Protein AF-A0A2S6NER9-F1 (afdb_monomer)

Organism: NCBI:txid333368

InterPro domains:
  IPR059591 YonV, C-terminal Rossmann-like domain [PF27199] (1-78)

Mean predicted aligned error: 8.54 Å

pLDDT: mean 80.41, std 16.62, range [32.19, 93.56]

Foldseek 3Di:
DPLPLVALAAAEDEDEDDDADDVVVQVVCVVVVHHDPRLVVRQVVVVVVVCSYVVVVVDHHHYHYPDPSSVVSVVCVVVVHDRRPDDPDDPDDD

Structure (mmCIF, N/CA/C/O backbone):
data_AF-A0A2S6NER9-F1
#
_entry.id   AF-A0A2S6NER9-F1
#
loop_
_atom_site.group_PDB
_atom_site.id
_atom_site.type_symbol
_atom_site.label_atom_id
_atom_site.label_alt_id
_atom_site.label_comp_id
_atom_site.label_asym_id
_atom_site.label_entity_id
_atom_site.label_seq_id
_atom_site.pdbx_PDB_ins_code
_atom_site.Cartn_x
_atom_site.Cartn_y
_atom_site.Cartn_z
_atom_site.occupancy
_atom_site.B_iso_or_equiv
_atom_site.auth_seq_id
_atom_site.auth_comp_id
_atom_site.auth_asym_id
_atom_site.auth_atom_id
_atom_site.pdbx_PDB_model_num
ATOM 1 N N . MET A 1 1 ? -14.984 5.545 -7.333 1.00 42.47 1 MET A N 1
ATOM 2 C CA . MET A 1 1 ? -14.047 6.230 -8.255 1.00 42.47 1 MET A CA 1
ATOM 3 C C . MET A 1 1 ? -14.112 5.555 -9.618 1.00 42.47 1 MET A C 1
ATOM 5 O O . MET A 1 1 ? -13.944 4.344 -9.681 1.00 42.47 1 MET A O 1
ATOM 9 N N . LYS A 1 2 ? -14.408 6.302 -10.691 1.00 46.66 2 LYS A N 1
ATOM 10 C CA . LYS A 1 2 ? -14.414 5.784 -12.071 1.00 46.66 2 LYS A CA 1
ATOM 11 C C . LYS A 1 2 ? -13.017 5.258 -12.424 1.00 46.66 2 LYS A C 1
ATOM 13 O O . LYS A 1 2 ? -12.028 5.966 -12.246 1.00 46.66 2 LYS A O 1
ATOM 18 N N . ALA A 1 3 ? -12.940 4.020 -12.907 1.00 50.66 3 ALA A N 1
ATOM 19 C CA . ALA A 1 3 ? -11.699 3.350 -13.275 1.00 50.66 3 ALA A CA 1
ATOM 20 C C . ALA A 1 3 ? -11.162 3.863 -14.621 1.00 50.66 3 ALA A C 1
ATOM 22 O O . ALA A 1 3 ? -11.129 3.132 -15.605 1.00 50.66 3 ALA A O 1
ATOM 23 N N . SER A 1 4 ? -10.701 5.111 -14.671 1.00 54.47 4 SER A N 1
ATOM 24 C CA . SER A 1 4 ? -9.935 5.590 -15.820 1.00 54.47 4 SER A CA 1
ATOM 25 C C . SER A 1 4 ? -8.580 4.877 -15.813 1.00 54.47 4 SER A C 1
ATOM 27 O O . SER A 1 4 ? -7.784 5.013 -14.880 1.00 54.47 4 SER A O 1
ATOM 29 N N . ASN A 1 5 ? -8.340 4.041 -16.821 1.00 60.62 5 ASN A N 1
ATOM 30 C CA . ASN A 1 5 ? -7.142 3.209 -16.987 1.00 60.62 5 ASN A CA 1
ATOM 31 C C . ASN A 1 5 ? -5.914 4.022 -17.452 1.00 60.62 5 ASN A C 1
ATOM 33 O O . ASN A 1 5 ? -4.993 3.492 -18.068 1.00 60.62 5 ASN A O 1
ATOM 37 N N . ASN A 1 6 ? -5.912 5.328 -17.180 1.00 65.81 6 ASN A N 1
ATOM 38 C CA . ASN A 1 6 ? -4.990 6.297 -17.771 1.00 65.81 6 ASN A CA 1
ATOM 39 C C . ASN A 1 6 ? -3.528 6.050 -17.369 1.00 65.81 6 ASN A C 1
ATOM 41 O O . ASN A 1 6 ? -2.619 6.500 -18.059 1.00 65.81 6 ASN A O 1
ATOM 45 N N . TYR A 1 7 ? -3.294 5.313 -16.279 1.00 69.44 7 TYR A N 1
ATOM 46 C CA . TYR A 1 7 ? -1.968 5.101 -15.693 1.00 69.44 7 TYR A CA 1
ATOM 47 C C . TYR A 1 7 ? -1.407 3.684 -15.888 1.00 69.44 7 TYR A C 1
ATOM 49 O O . TYR A 1 7 ? -0.347 3.375 -15.351 1.00 69.44 7 TYR A O 1
ATOM 57 N N . ARG A 1 8 ? -2.051 2.851 -16.719 1.00 76.31 8 ARG A N 1
ATOM 58 C CA . ARG A 1 8 ? -1.607 1.475 -17.019 1.00 76.31 8 ARG A CA 1
ATOM 59 C C . ARG A 1 8 ? -0.194 1.388 -17.596 1.00 76.31 8 ARG A C 1
ATOM 61 O O . ARG A 1 8 ? 0.439 0.362 -17.466 1.00 76.31 8 ARG A O 1
ATOM 68 N N . HIS A 1 9 ? 0.304 2.443 -18.235 1.00 79.88 9 HIS A N 1
ATOM 69 C CA . HIS A 1 9 ? 1.631 2.468 -18.860 1.00 79.88 9 HIS A CA 1
ATOM 70 C C . HIS A 1 9 ? 2.749 2.949 -17.916 1.00 79.88 9 HIS A C 1
ATOM 72 O O . HIS A 1 9 ? 3.887 3.111 -18.349 1.00 79.88 9 HIS A O 1
ATOM 78 N N . LYS A 1 10 ? 2.440 3.281 -16.654 1.00 83.19 10 LYS A N 1
ATOM 79 C CA . LYS A 1 10 ? 3.424 3.855 -15.729 1.00 83.19 10 LYS A CA 1
ATOM 80 C C . LYS A 1 10 ? 4.309 2.761 -15.136 1.00 83.19 10 LYS A C 1
ATOM 82 O O . LYS A 1 10 ? 3.805 1.847 -14.487 1.00 83.19 10 LYS A O 1
ATOM 87 N N . SER A 1 11 ? 5.617 2.906 -15.345 1.00 86.12 11 SER A N 1
ATOM 88 C CA . SER A 1 11 ? 6.661 2.001 -14.856 1.00 86.12 11 SER A CA 1
ATOM 89 C C . SER A 1 11 ? 7.189 2.361 -13.476 1.00 86.12 11 SER A C 1
ATOM 91 O O . SER A 1 11 ? 7.454 1.470 -12.678 1.00 86.12 11 SER A O 1
ATOM 93 N N . SER A 1 12 ? 7.310 3.651 -13.181 1.00 89.19 12 SER A N 1
ATOM 94 C CA . SER A 1 12 ? 7.803 4.147 -11.898 1.00 89.19 12 SER A CA 1
ATOM 95 C C . SER A 1 12 ? 6.663 4.774 -11.111 1.00 89.19 12 SER A C 1
ATOM 97 O O . SER A 1 12 ? 5.998 5.692 -11.596 1.00 89.19 12 SER A O 1
ATOM 99 N N . ILE A 1 13 ? 6.434 4.273 -9.900 1.00 90.06 13 ILE A N 1
ATOM 100 C CA . ILE A 1 13 ? 5.358 4.707 -9.013 1.00 90.06 13 ILE A CA 1
ATOM 101 C C . ILE A 1 13 ? 5.895 4.925 -7.594 1.00 90.06 13 ILE A C 1
ATOM 103 O O . ILE A 1 13 ? 6.717 4.159 -7.094 1.00 90.06 13 ILE A O 1
ATOM 107 N N . ALA A 1 14 ? 5.422 5.981 -6.935 1.00 91.81 14 ALA A N 1
ATOM 108 C CA . ALA A 1 14 ? 5.767 6.296 -5.553 1.00 91.81 14 ALA A CA 1
ATOM 109 C C . ALA A 1 14 ? 4.497 6.323 -4.694 1.00 91.81 14 ALA A C 1
ATOM 111 O O . ALA A 1 14 ? 3.616 7.154 -4.915 1.00 91.81 14 ALA A O 1
ATOM 112 N N . TYR A 1 15 ? 4.388 5.406 -3.734 1.00 91.31 15 TYR A N 1
ATOM 113 C CA . TYR A 1 15 ? 3.274 5.343 -2.795 1.00 91.31 15 TYR A CA 1
ATOM 114 C C . TYR A 1 15 ? 3.641 6.095 -1.519 1.00 91.31 15 TYR A C 1
ATOM 116 O O . TYR A 1 15 ? 4.310 5.557 -0.643 1.00 91.31 15 TYR A O 1
ATOM 124 N N . LEU A 1 16 ? 3.232 7.360 -1.429 1.00 89.38 16 LEU A N 1
ATOM 125 C CA . LEU A 1 16 ? 3.628 8.262 -0.339 1.00 89.38 16 LEU A CA 1
ATOM 126 C C . LEU A 1 16 ? 2.693 8.206 0.881 1.00 89.38 16 LEU A C 1
ATOM 128 O O . LEU A 1 16 ? 2.994 8.797 1.915 1.00 89.38 16 LEU A O 1
ATOM 132 N N . CYS A 1 17 ? 1.553 7.526 0.774 1.00 87.19 17 CYS A N 1
ATOM 133 C CA . CYS A 1 17 ? 0.515 7.551 1.800 1.00 87.19 17 CYS A CA 1
ATOM 134 C C . CYS A 1 17 ? 0.814 6.572 2.946 1.00 87.19 17 CYS A C 1
ATOM 136 O O . CYS A 1 17 ? 1.125 5.408 2.715 1.00 87.19 17 CYS A O 1
ATOM 138 N N . ASN A 1 18 ? 0.640 7.020 4.189 1.00 87.75 18 ASN A N 1
ATOM 139 C CA . ASN A 1 18 ? 0.539 6.146 5.358 1.00 87.75 18 ASN A CA 1
ATOM 140 C C . ASN A 1 18 ? -0.932 6.098 5.785 1.00 87.75 18 ASN A C 1
ATOM 142 O O . ASN A 1 18 ? -1.461 7.094 6.275 1.00 87.75 18 ASN A O 1
ATOM 146 N N . TRP A 1 19 ? -1.617 4.986 5.513 1.00 84.00 19 TRP A N 1
ATOM 147 C CA . TRP A 1 19 ? -3.072 4.915 5.657 1.00 84.00 19 TRP A CA 1
ATOM 148 C C . TRP A 1 19 ? -3.467 4.455 7.064 1.00 84.00 19 TRP A C 1
ATOM 150 O O . TRP A 1 19 ? -3.068 3.375 7.499 1.00 84.00 19 TRP A O 1
ATOM 160 N N . PHE A 1 20 ? -4.306 5.241 7.741 1.00 84.88 20 PHE A N 1
ATOM 161 C CA . PHE A 1 20 ? -4.981 4.864 8.988 1.00 84.88 20 PHE A CA 1
ATOM 162 C C . PHE A 1 20 ? -6.495 4.943 8.807 1.00 84.88 20 PHE A C 1
ATOM 164 O O . PHE A 1 20 ? -6.987 5.804 8.070 1.00 84.88 20 PHE A O 1
ATOM 171 N N . CYS A 1 21 ? -7.242 4.027 9.422 1.00 81.25 21 CYS A N 1
ATOM 172 C CA . CYS A 1 21 ? -8.694 4.068 9.303 1.00 81.25 21 CYS A CA 1
ATOM 173 C C . CYS A 1 21 ? -9.248 5.269 10.070 1.00 81.25 21 CYS A C 1
ATOM 175 O O . CYS A 1 21 ? -8.792 5.601 11.163 1.00 81.25 21 CYS A O 1
ATOM 177 N N . HIS A 1 22 ? -10.262 5.925 9.503 1.00 84.25 22 HIS A N 1
ATOM 178 C CA . H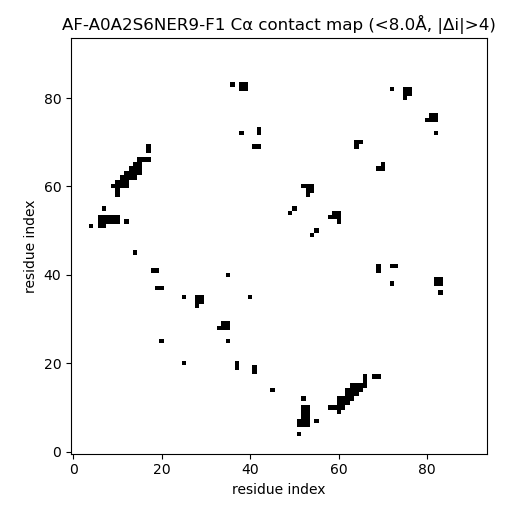IS A 1 22 ? -10.917 7.021 10.203 1.00 84.25 22 HIS A CA 1
ATOM 179 C C . HIS A 1 22 ? -11.598 6.479 11.477 1.00 84.25 22 HIS A C 1
ATOM 181 O O . HIS A 1 22 ? -12.330 5.488 11.377 1.00 84.25 22 HIS A O 1
ATOM 187 N N . PRO A 1 23 ? -11.446 7.124 12.651 1.00 84.50 23 PRO A N 1
ATOM 188 C CA . PRO A 1 23 ? -11.972 6.609 13.921 1.00 84.50 23 PRO A CA 1
ATOM 189 C C . PRO A 1 23 ? -13.474 6.300 13.903 1.00 84.50 23 PRO A C 1
ATOM 191 O O . PRO A 1 23 ? -13.928 5.344 14.523 1.00 84.50 23 PRO A O 1
ATOM 194 N N . VAL A 1 24 ? -14.251 7.077 13.144 1.00 85.69 24 VAL A N 1
ATOM 195 C CA . VAL A 1 24 ? -15.700 6.858 12.971 1.00 85.69 24 VAL A CA 1
ATOM 196 C C . VAL A 1 24 ? -16.003 5.524 12.283 1.00 85.69 24 VAL A C 1
ATOM 198 O O . VAL A 1 24 ? -16.929 4.826 12.681 1.00 85.69 24 VAL A O 1
ATOM 201 N N . ILE A 1 25 ? -15.213 5.151 11.273 1.00 83.56 25 ILE A N 1
ATOM 202 C CA . ILE A 1 25 ? -15.380 3.882 10.554 1.00 83.56 25 ILE A CA 1
ATOM 203 C C . ILE A 1 25 ? -15.011 2.723 11.477 1.00 83.56 25 ILE A C 1
ATOM 205 O O . ILE A 1 25 ? -15.736 1.736 11.544 1.00 83.56 25 ILE A O 1
ATOM 209 N N . LYS A 1 26 ? -13.918 2.873 12.231 1.00 82.94 26 LYS A N 1
ATOM 210 C CA . LYS A 1 26 ? -13.491 1.891 13.229 1.00 82.94 26 LYS A CA 1
ATOM 211 C C . LYS A 1 26 ? -14.591 1.631 14.258 1.00 82.94 26 LYS A C 1
ATOM 213 O O . LYS A 1 26 ? -15.013 0.493 14.417 1.00 82.94 26 LYS A O 1
ATOM 218 N N . ARG A 1 27 ? -15.138 2.700 14.844 1.00 84.69 27 ARG A N 1
ATOM 219 C CA . ARG A 1 27 ? -16.237 2.615 15.811 1.00 84.69 27 ARG A CA 1
ATOM 220 C C . ARG A 1 27 ? -17.477 1.940 15.230 1.00 84.69 27 ARG A C 1
ATOM 222 O O . ARG A 1 27 ? -18.076 1.113 15.896 1.00 84.69 27 ARG A O 1
ATOM 229 N N . TYR A 1 28 ? -17.827 2.233 13.978 1.00 86.94 28 TYR A N 1
ATOM 230 C CA . TYR A 1 28 ? -18.953 1.576 13.315 1.00 86.94 28 TYR A CA 1
ATOM 231 C C . TYR A 1 28 ? -18.783 0.050 13.222 1.00 86.94 28 TYR A C 1
ATOM 233 O O . TYR A 1 28 ? -19.747 -0.684 13.429 1.00 86.94 28 TYR A O 1
ATOM 241 N N . PHE A 1 29 ? -17.578 -0.439 12.911 1.00 84.69 29 PHE A N 1
ATOM 242 C CA . PHE A 1 29 ? -17.306 -1.879 12.866 1.00 84.69 29 PHE A CA 1
ATOM 243 C C . PHE A 1 29 ? -17.217 -2.499 14.265 1.00 84.69 29 PHE A C 1
ATOM 245 O O . PHE A 1 29 ? -17.771 -3.580 14.479 1.00 84.69 29 PHE A O 1
ATOM 252 N N . ASP A 1 30 ? -16.622 -1.788 15.224 1.00 86.00 30 ASP A N 1
ATOM 253 C CA . ASP A 1 30 ? -16.553 -2.216 16.624 1.00 86.00 30 ASP A CA 1
ATOM 254 C C . ASP A 1 30 ? -17.957 -2.348 17.242 1.00 86.00 30 ASP A C 1
ATOM 256 O O . ASP A 1 30 ? -18.261 -3.365 17.865 1.00 86.00 30 ASP A O 1
ATOM 260 N N . ASP A 1 31 ? -18.858 -1.393 16.978 1.00 87.75 31 ASP A N 1
ATOM 261 C CA . ASP A 1 31 ? -20.267 -1.423 17.404 1.00 87.75 31 ASP A CA 1
ATOM 262 C C . ASP A 1 31 ? -21.036 -2.620 16.799 1.00 87.75 31 ASP A C 1
ATOM 264 O O . ASP A 1 31 ? -22.081 -3.031 17.306 1.00 87.75 31 ASP A O 1
ATOM 268 N N . LYS A 1 32 ? -20.524 -3.202 15.707 1.00 88.12 32 LYS A N 1
ATOM 269 C CA . LYS A 1 32 ? -21.055 -4.410 15.054 1.00 88.12 32 LYS A CA 1
ATOM 270 C C . LYS A 1 32 ? -20.341 -5.693 15.496 1.00 88.12 32 LYS A C 1
ATOM 272 O O . LYS A 1 32 ? -20.653 -6.759 14.970 1.00 88.12 32 LYS A O 1
ATOM 277 N N . GLY A 1 33 ? -19.399 -5.607 16.439 1.00 86.25 33 GLY A N 1
ATOM 278 C CA . GLY A 1 33 ? -18.604 -6.737 16.926 1.00 86.25 33 GLY A CA 1
ATOM 279 C C . GLY A 1 33 ? -17.526 -7.215 15.947 1.00 86.25 33 GLY A C 1
ATOM 280 O O . GLY A 1 33 ? -16.981 -8.304 16.121 1.00 86.25 33 GLY A O 1
ATOM 281 N N . VAL A 1 34 ? -17.213 -6.429 14.912 1.00 85.25 34 VAL A N 1
ATOM 282 C CA . VAL A 1 34 ? -16.211 -6.766 13.895 1.00 85.25 34 VAL A CA 1
ATOM 283 C C . VAL A 1 34 ? -14.928 -5.997 14.186 1.00 85.25 34 VAL A C 1
ATOM 285 O O . VAL A 1 34 ? -14.870 -4.785 14.002 1.00 85.25 34 VAL A O 1
ATOM 288 N N . LYS A 1 35 ? -13.865 -6.703 14.586 1.00 80.88 35 LYS A N 1
ATOM 289 C CA . LYS A 1 35 ? -12.538 -6.093 14.739 1.00 80.88 35 LYS A CA 1
ATOM 290 C C . LYS A 1 35 ? -11.924 -5.835 13.367 1.00 80.88 35 LYS A C 1
ATOM 292 O O . LYS A 1 35 ? -11.566 -6.770 12.652 1.00 80.88 35 LYS A O 1
ATOM 297 N N . LEU A 1 36 ? -11.787 -4.563 13.003 1.00 82.06 36 LEU A N 1
ATOM 298 C CA . LEU A 1 36 ? -11.141 -4.170 11.756 1.00 82.06 36 LEU A CA 1
ATOM 299 C C . LEU A 1 36 ? -9.615 -4.269 11.887 1.00 82.06 36 LEU A C 1
ATOM 301 O O . LEU A 1 36 ? -9.010 -3.570 12.697 1.00 82.06 36 LEU A O 1
ATOM 305 N N . ASN A 1 37 ? -8.984 -5.091 11.046 1.00 85.56 37 ASN A N 1
ATOM 306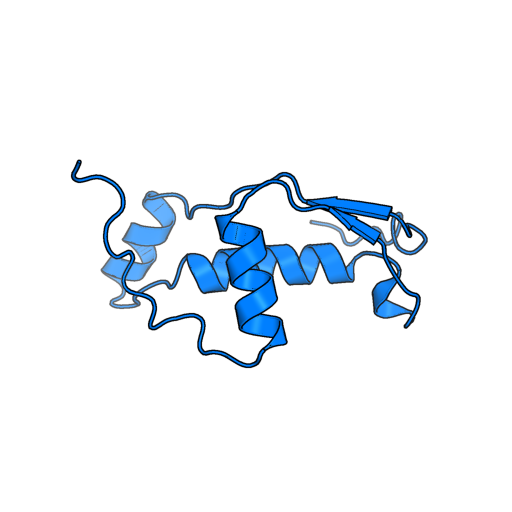 C CA . ASN A 1 37 ? -7.532 -5.068 10.886 1.00 85.56 37 ASN A CA 1
ATOM 307 C C . ASN A 1 37 ? -7.143 -3.906 9.955 1.00 85.56 37 ASN A C 1
ATOM 309 O O . ASN A 1 37 ? -7.248 -3.998 8.729 1.00 85.56 37 ASN A O 1
ATOM 313 N N . GLU A 1 38 ? -6.719 -2.796 10.557 1.00 85.75 38 GLU A N 1
ATOM 314 C CA . GLU A 1 38 ? -6.345 -1.573 9.842 1.00 85.75 38 GLU A CA 1
ATOM 315 C C . GLU A 1 38 ? -5.118 -1.754 8.939 1.00 85.75 38 GLU A C 1
ATOM 317 O O . GLU A 1 38 ? -5.048 -1.132 7.878 1.00 85.75 38 GLU A O 1
ATOM 322 N N . ASP A 1 39 ? -4.173 -2.612 9.328 1.00 88.44 39 ASP A N 1
ATOM 323 C CA . ASP A 1 39 ? -2.967 -2.898 8.549 1.00 88.44 39 ASP A CA 1
ATOM 324 C C . ASP A 1 39 ? -3.302 -3.694 7.289 1.00 88.44 39 ASP A C 1
ATOM 326 O O . ASP A 1 39 ? -2.864 -3.343 6.191 1.00 88.44 39 ASP A O 1
ATOM 330 N N . MET A 1 40 ? -4.165 -4.703 7.415 1.00 87.56 40 MET A N 1
ATOM 331 C CA . MET A 1 40 ? -4.655 -5.473 6.274 1.00 87.56 40 MET A CA 1
ATOM 332 C C . MET A 1 40 ? -5.503 -4.607 5.333 1.00 87.56 40 MET A C 1
ATOM 334 O O . MET A 1 40 ? -5.392 -4.719 4.111 1.00 87.56 40 MET A O 1
ATOM 338 N N . PHE A 1 41 ? -6.298 -3.684 5.884 1.00 87.75 41 PHE A N 1
ATOM 339 C CA . PHE A 1 41 ? -7.043 -2.709 5.088 1.00 87.75 41 PHE A CA 1
ATOM 340 C C . PHE A 1 41 ? -6.108 -1.756 4.322 1.00 87.75 41 PHE A C 1
ATOM 342 O O . PHE A 1 41 ? -6.267 -1.565 3.113 1.00 87.75 41 PHE A O 1
ATOM 349 N N . ALA A 1 42 ? -5.100 -1.195 4.997 1.00 90.38 42 ALA A N 1
ATOM 350 C CA . ALA A 1 42 ? -4.108 -0.306 4.395 1.00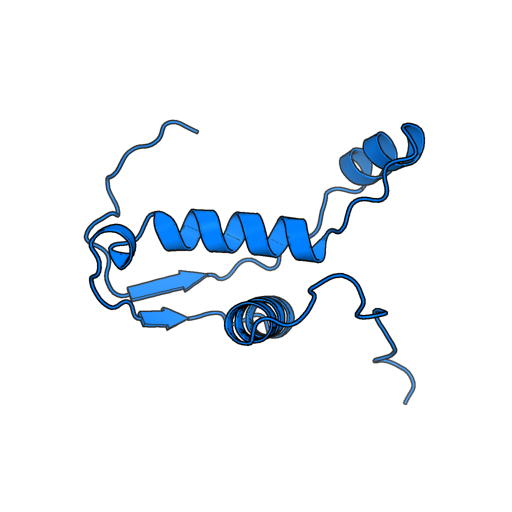 90.38 42 ALA A CA 1
ATOM 351 C C . ALA A 1 42 ? -3.286 -1.010 3.301 1.00 90.38 42 ALA A C 1
ATOM 353 O O . ALA A 1 42 ? -3.077 -0.448 2.221 1.00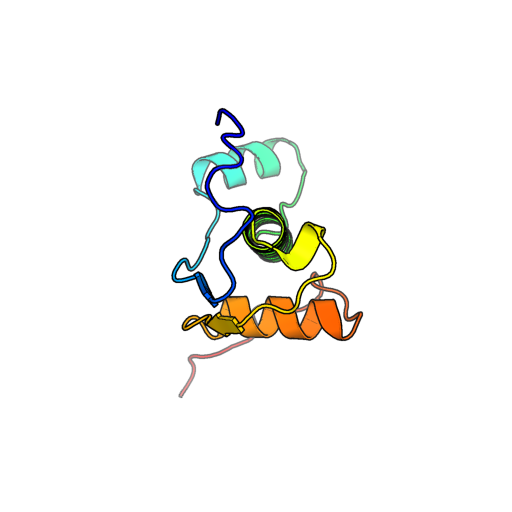 90.38 42 ALA A O 1
ATOM 354 N N . LEU A 1 43 ? -2.863 -2.253 3.550 1.00 91.75 43 LEU A N 1
ATOM 355 C CA . LEU A 1 43 ? -2.178 -3.088 2.568 1.00 91.75 43 LEU A CA 1
ATOM 356 C C . LEU A 1 43 ? -3.062 -3.350 1.345 1.00 91.75 43 LEU A C 1
ATOM 358 O O . LEU A 1 43 ? -2.598 -3.179 0.219 1.00 91.75 43 LEU A O 1
ATOM 362 N N . GLY A 1 44 ? -4.329 -3.723 1.549 1.00 90.94 44 GLY A N 1
ATOM 363 C CA . GLY A 1 44 ? -5.272 -3.970 0.459 1.00 90.94 44 GLY A CA 1
ATOM 364 C C . GLY A 1 44 ? -5.452 -2.746 -0.441 1.00 90.94 44 GLY A C 1
ATOM 365 O O . GLY A 1 44 ? -5.425 -2.868 -1.667 1.00 90.94 44 GLY A O 1
ATOM 366 N N . ALA A 1 45 ? -5.553 -1.553 0.146 1.00 89.94 45 ALA A N 1
ATOM 367 C CA . ALA A 1 45 ? -5.627 -0.303 -0.607 1.00 89.94 45 ALA A CA 1
ATOM 368 C C . ALA A 1 45 ? -4.341 -0.018 -1.407 1.00 89.94 45 ALA A C 1
ATOM 370 O O . ALA A 1 45 ? -4.412 0.351 -2.584 1.00 89.94 4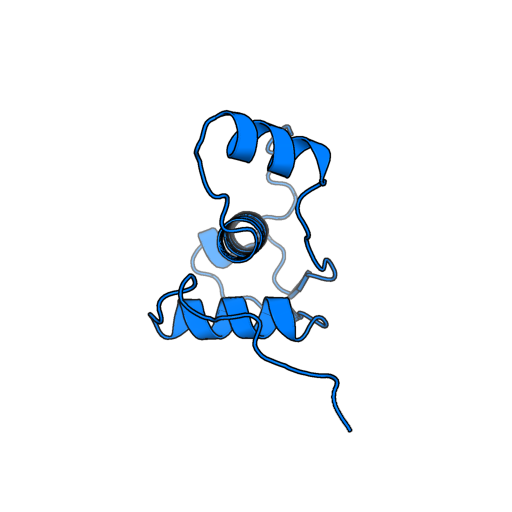5 ALA A O 1
ATOM 371 N N . MET A 1 46 ? -3.167 -0.234 -0.804 1.00 92.19 46 MET A N 1
ATOM 372 C CA . MET A 1 46 ? -1.880 -0.092 -1.491 1.00 92.19 46 MET A CA 1
ATOM 373 C C . MET A 1 46 ? -1.744 -1.094 -2.644 1.00 92.19 46 MET A C 1
ATOM 375 O O . MET A 1 46 ? -1.337 -0.707 -3.737 1.00 92.19 46 MET A O 1
ATOM 379 N N . LEU A 1 47 ? -2.129 -2.356 -2.443 1.00 91.88 47 LEU A N 1
ATOM 380 C CA . LEU A 1 47 ? -2.069 -3.391 -3.474 1.00 91.88 47 LEU A CA 1
ATOM 381 C C . LEU A 1 47 ? -3.002 -3.069 -4.644 1.00 91.88 47 LEU A C 1
ATOM 383 O O . LEU A 1 47 ? -2.586 -3.135 -5.800 1.00 91.88 47 LEU A O 1
ATOM 387 N N . GLN A 1 48 ? -4.236 -2.642 -4.357 1.00 89.19 48 GLN A N 1
ATOM 388 C CA . GLN A 1 48 ? -5.163 -2.177 -5.390 1.00 89.19 48 GLN A CA 1
ATOM 389 C C . GLN A 1 48 ? -4.575 -1.015 -6.190 1.00 89.19 48 GLN A C 1
ATOM 391 O O . GLN A 1 48 ? -4.711 -0.984 -7.411 1.00 89.19 48 GLN A O 1
ATOM 396 N N . TRP A 1 49 ? -3.908 -0.071 -5.523 1.00 89.12 49 TRP A N 1
ATOM 397 C CA . TRP A 1 49 ? -3.245 1.049 -6.181 1.00 89.12 49 TRP A CA 1
ATOM 398 C C . TRP A 1 49 ? -2.063 0.594 -7.051 1.00 89.12 49 TRP A C 1
ATOM 400 O O . TRP A 1 49 ? -1.988 0.993 -8.215 1.00 89.12 49 TRP A O 1
ATOM 410 N N . ILE A 1 50 ? -1.202 -0.297 -6.543 1.00 89.88 50 ILE A N 1
ATOM 411 C CA . ILE A 1 50 ? -0.093 -0.905 -7.297 1.00 89.88 50 ILE A 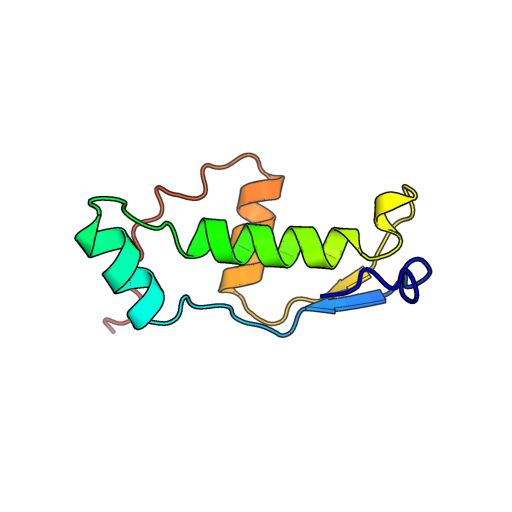CA 1
ATOM 412 C C . ILE A 1 50 ? -0.632 -1.617 -8.543 1.00 89.88 50 ILE A C 1
ATOM 414 O O . ILE A 1 50 ? -0.093 -1.435 -9.633 1.00 89.88 50 ILE A O 1
ATOM 418 N N . TRP A 1 51 ? -1.746 -2.343 -8.429 1.00 88.94 51 TRP A N 1
ATOM 419 C CA . TRP A 1 51 ? -2.377 -3.054 -9.545 1.00 88.94 51 TRP A CA 1
ATOM 420 C C . TRP A 1 51 ? -2.900 -2.131 -10.660 1.00 88.94 51 TRP A C 1
ATOM 422 O O . TRP A 1 51 ? -3.122 -2.568 -11.790 1.00 88.94 51 TRP A O 1
ATOM 432 N N . ARG A 1 52 ? -3.072 -0.828 -10.389 1.00 84.00 52 ARG A N 1
ATOM 433 C CA . ARG A 1 52 ? -3.422 0.160 -11.427 1.00 84.00 52 ARG A CA 1
ATOM 434 C C . ARG A 1 52 ? -2.237 0.584 -12.303 1.00 84.00 52 ARG A C 1
ATOM 436 O O . ARG A 1 52 ? -2.460 1.305 -13.276 1.00 84.00 52 ARG A O 1
ATOM 443 N N . SER A 1 53 ? -1.014 0.178 -11.960 1.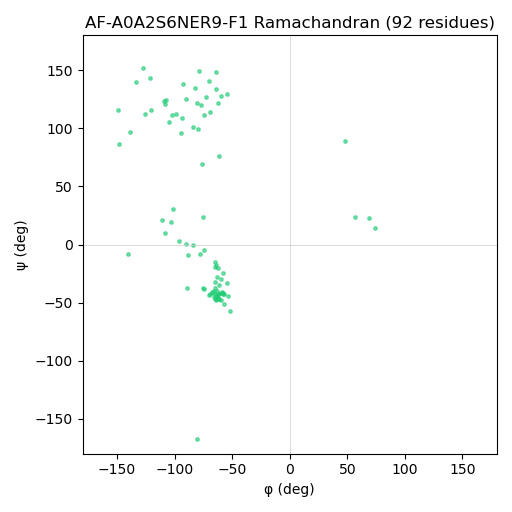00 87.38 53 SER A N 1
ATOM 444 C CA . SER A 1 53 ? 0.199 0.410 -12.759 1.00 87.38 53 SER A CA 1
ATOM 445 C C . SER A 1 53 ? 0.326 -0.594 -13.913 1.00 87.38 53 SER A C 1
ATOM 447 O O . SER A 1 53 ? -0.628 -1.305 -14.213 1.00 87.38 53 SER A O 1
ATOM 449 N N . GLN A 1 54 ? 1.492 -0.675 -14.563 1.00 88.94 54 GLN A N 1
ATOM 450 C CA . GLN A 1 54 ? 1.748 -1.674 -15.610 1.00 88.94 54 GLN A CA 1
ATOM 451 C C . GLN A 1 54 ? 1.965 -3.108 -15.099 1.00 88.94 54 GLN A C 1
ATOM 453 O O . GLN A 1 54 ? 2.060 -4.022 -15.914 1.00 88.94 54 GLN A O 1
ATOM 458 N N . ILE A 1 55 ? 2.006 -3.330 -13.779 1.00 88.94 55 ILE A N 1
ATOM 459 C CA . ILE A 1 55 ? 2.208 -4.670 -13.196 1.00 88.94 55 ILE A CA 1
ATOM 460 C C . ILE A 1 55 ? 1.114 -5.673 -13.598 1.00 88.94 55 ILE A C 1
ATOM 462 O O . ILE A 1 55 ? 1.389 -6.854 -13.745 1.00 88.94 55 ILE A O 1
ATOM 466 N N . ARG A 1 56 ? -0.112 -5.195 -13.851 1.00 85.88 56 ARG A N 1
ATOM 467 C CA . ARG A 1 56 ? -1.239 -6.003 -14.362 1.00 85.88 56 ARG A CA 1
ATOM 468 C C . ARG A 1 56 ? -1.031 -6.556 -15.776 1.00 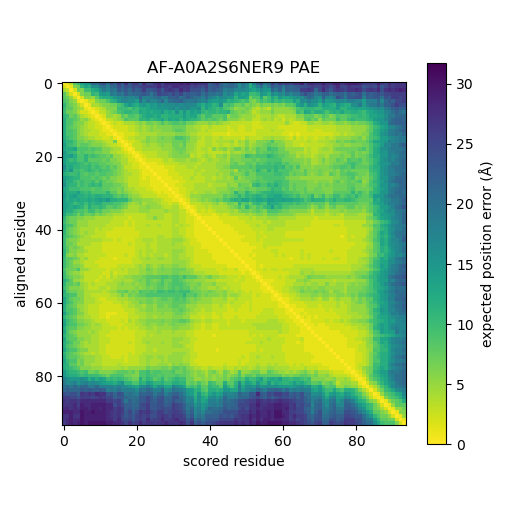85.88 56 ARG A C 1
ATOM 470 O O . ARG A 1 56 ? -1.829 -7.372 -16.219 1.00 85.88 56 ARG A O 1
ATOM 477 N N . ASP A 1 57 ? -0.052 -6.022 -16.504 1.00 88.44 57 ASP A N 1
ATOM 478 C CA . ASP A 1 57 ? 0.329 -6.463 -17.848 1.00 88.44 57 ASP A CA 1
ATOM 479 C C . ASP A 1 57 ? 1.612 -7.305 -17.799 1.00 88.44 57 ASP A C 1
ATOM 481 O O . ASP A 1 57 ? 2.329 -7.380 -18.796 1.00 88.44 57 ASP A O 1
ATOM 485 N N . ASP A 1 58 ? 1.947 -7.844 -16.620 1.00 87.81 58 ASP A N 1
ATOM 486 C CA . ASP A 1 58 ? 3.168 -8.604 -16.330 1.00 87.81 58 ASP A CA 1
ATOM 487 C C . ASP A 1 58 ? 4.465 -7.840 -16.649 1.00 87.81 58 ASP A C 1
ATOM 489 O O . ASP A 1 58 ? 5.531 -8.418 -16.864 1.00 87.81 58 ASP A O 1
ATOM 493 N N . LYS A 1 59 ? 4.394 -6.501 -16.663 1.00 89.62 59 LYS A N 1
ATOM 494 C CA . LYS A 1 59 ? 5.555 -5.628 -16.865 1.00 89.62 59 LYS A CA 1
ATOM 495 C C . LYS A 1 59 ? 6.165 -5.227 -15.523 1.00 89.62 59 LYS A C 1
ATOM 497 O O . LYS A 1 59 ? 5.428 -4.854 -14.606 1.00 89.62 59 LYS A O 1
ATOM 502 N N . PRO A 1 60 ? 7.505 -5.217 -15.402 1.00 90.38 60 PRO A N 1
ATOM 503 C CA . PRO A 1 60 ? 8.170 -4.839 -14.162 1.00 90.38 60 PRO A CA 1
ATOM 504 C C . PRO A 1 60 ? 7.888 -3.377 -13.803 1.00 90.38 60 PRO A C 1
ATOM 506 O O . PRO A 1 60 ? 7.734 -2.527 -14.681 1.00 90.38 60 PRO A O 1
ATOM 509 N N . ILE A 1 61 ? 7.847 -3.070 -12.507 1.00 92.62 61 ILE A N 1
ATOM 510 C CA . ILE A 1 61 ? 7.649 -1.710 -11.993 1.00 92.62 61 ILE A CA 1
ATOM 511 C C . ILE A 1 61 ? 8.730 -1.327 -10.985 1.00 92.62 61 ILE A C 1
ATOM 513 O O . ILE A 1 61 ? 9.250 -2.168 -10.256 1.00 92.62 61 ILE A O 1
ATOM 517 N N . HIS A 1 62 ? 9.018 -0.032 -10.902 1.00 92.50 62 HIS A N 1
ATOM 518 C CA . HIS A 1 62 ? 9.817 0.562 -9.839 1.00 92.50 62 HIS A CA 1
ATOM 519 C C . HIS A 1 62 ? 8.875 1.182 -8.809 1.00 92.50 62 HIS A C 1
ATOM 521 O O . HIS A 1 62 ? 8.190 2.163 -9.099 1.00 92.50 62 HIS A O 1
ATOM 527 N N . LEU A 1 63 ? 8.835 0.601 -7.610 1.00 92.62 63 LEU A N 1
ATOM 528 C CA . LEU A 1 63 ? 7.975 1.043 -6.517 1.00 92.62 63 LEU A CA 1
ATOM 529 C C . LEU A 1 63 ? 8.805 1.702 -5.414 1.00 92.62 63 LEU A C 1
ATOM 531 O O . LEU A 1 63 ? 9.670 1.069 -4.810 1.00 92.62 63 LEU A O 1
ATOM 535 N N . PHE A 1 64 ? 8.495 2.962 -5.116 1.00 93.12 64 PHE A N 1
ATOM 536 C CA . PHE A 1 64 ? 9.051 3.684 -3.978 1.00 93.12 64 PHE A CA 1
ATOM 537 C C . PHE A 1 64 ? 7.992 3.868 -2.888 1.00 93.12 64 PHE A C 1
ATOM 539 O O . PHE A 1 64 ? 6.927 4.422 -3.139 1.00 93.12 64 PHE A O 1
ATOM 546 N N . ILE A 1 65 ? 8.287 3.425 -1.668 1.00 93.56 65 ILE A N 1
ATOM 547 C CA . ILE A 1 65 ? 7.433 3.619 -0.489 1.00 93.56 65 ILE A CA 1
ATOM 548 C C . ILE A 1 65 ? 8.312 4.277 0.575 1.00 93.56 65 ILE A C 1
ATOM 550 O O . ILE A 1 65 ? 9.242 3.618 1.028 1.00 93.56 65 ILE A O 1
ATOM 554 N N . PRO A 1 66 ? 8.093 5.539 0.982 1.00 92.81 66 PRO A N 1
ATOM 555 C CA . PRO A 1 66 ? 8.888 6.170 2.030 1.00 92.81 66 PRO A CA 1
ATOM 556 C C . PRO A 1 66 ? 8.503 5.658 3.426 1.00 92.81 66 PRO A C 1
ATOM 558 O O . PRO A 1 66 ? 9.388 5.440 4.249 1.00 92.81 66 PRO A O 1
ATOM 561 N N . SER A 1 67 ? 7.214 5.400 3.678 1.00 92.62 67 SER A N 1
ATOM 562 C CA . SER A 1 67 ? 6.718 4.905 4.971 1.00 92.62 67 SER A CA 1
ATOM 563 C C . SER A 1 67 ? 7.305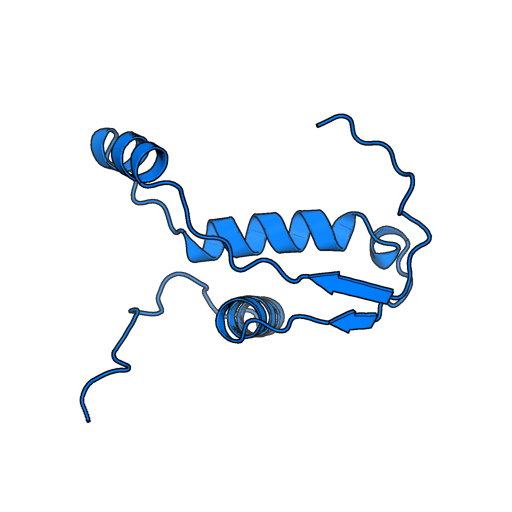 3.532 5.310 1.00 92.62 67 SER A C 1
ATOM 565 O O . SER A 1 67 ? 7.124 2.570 4.565 1.00 92.62 67 SER A O 1
ATOM 567 N N . GLU A 1 68 ? 7.986 3.430 6.451 1.00 90.44 68 GLU A N 1
ATOM 568 C CA . GLU A 1 68 ? 8.539 2.165 6.942 1.00 90.44 68 GLU A CA 1
ATOM 569 C C . GLU A 1 68 ? 7.437 1.133 7.211 1.00 90.44 68 GLU A C 1
ATOM 571 O O . GLU A 1 68 ? 7.522 0.017 6.704 1.00 90.44 68 GLU A O 1
ATOM 576 N N . ARG A 1 69 ? 6.356 1.534 7.898 1.00 90.88 69 ARG A N 1
ATOM 577 C CA . ARG A 1 69 ? 5.188 0.682 8.178 1.00 90.88 69 ARG A CA 1
ATOM 578 C C . ARG A 1 69 ? 4.636 0.042 6.905 1.00 90.88 69 ARG A C 1
ATOM 580 O O . ARG A 1 69 ? 4.598 -1.177 6.806 1.00 90.88 69 ARG A O 1
ATOM 587 N N . MET A 1 70 ? 4.261 0.849 5.910 1.00 92.75 70 MET A N 1
ATOM 588 C CA . MET A 1 70 ? 3.680 0.330 4.661 1.00 92.75 70 MET A CA 1
ATOM 589 C C . MET A 1 70 ? 4.654 -0.583 3.907 1.00 92.75 70 MET A C 1
ATOM 591 O O . MET A 1 70 ? 4.246 -1.565 3.290 1.00 92.75 70 MET A O 1
ATOM 595 N N . ARG A 1 71 ? 5.955 -0.279 3.967 1.00 92.81 71 ARG A N 1
ATOM 596 C CA . ARG A 1 71 ? 6.997 -1.098 3.343 1.00 92.81 71 ARG A CA 1
ATOM 597 C C . ARG A 1 71 ? 7.140 -2.453 4.031 1.00 92.81 71 ARG A C 1
ATOM 599 O O . ARG A 1 71 ? 7.314 -3.450 3.337 1.00 92.81 71 ARG A O 1
ATOM 606 N N . ASN A 1 72 ? 7.070 -2.488 5.359 1.00 92.19 72 ASN A N 1
ATOM 607 C CA . ASN A 1 72 ? 7.113 -3.727 6.130 1.00 92.19 72 ASN A CA 1
ATOM 608 C C . ASN A 1 72 ? 5.880 -4.579 5.822 1.00 92.19 72 ASN A C 1
ATOM 610 O O . ASN A 1 72 ? 6.058 -5.710 5.391 1.00 92.19 72 ASN A O 1
ATOM 614 N N . LEU A 1 73 ? 4.677 -3.990 5.828 1.00 92.12 73 LEU A N 1
ATOM 615 C CA . LEU A 1 73 ? 3.441 -4.684 5.438 1.00 92.12 73 LEU A CA 1
ATOM 616 C C . LEU A 1 73 ? 3.541 -5.338 4.052 1.00 92.12 73 LEU A C 1
ATOM 618 O O . LEU A 1 73 ? 3.147 -6.488 3.877 1.00 92.12 73 LEU A O 1
ATOM 622 N N . LEU A 1 74 ? 4.102 -4.632 3.061 1.00 92.25 74 LEU A N 1
ATOM 623 C CA . LEU A 1 74 ? 4.302 -5.207 1.728 1.00 92.25 74 LEU A CA 1
ATOM 624 C C . LEU A 1 74 ? 5.328 -6.347 1.732 1.00 92.25 74 LEU A C 1
ATOM 626 O O . LEU A 1 74 ? 5.121 -7.355 1.065 1.00 92.25 74 LEU A O 1
ATOM 630 N N . LYS A 1 75 ? 6.442 -6.195 2.457 1.00 92.31 75 LYS A N 1
ATOM 631 C CA . LYS A 1 75 ? 7.483 -7.231 2.560 1.00 92.31 75 LYS A CA 1
ATOM 632 C C . LYS A 1 75 ? 6.976 -8.478 3.283 1.00 92.31 75 LYS A C 1
ATOM 634 O O . LYS A 1 75 ? 7.314 -9.581 2.868 1.00 92.31 75 LYS A O 1
ATOM 639 N N . ASP A 1 76 ? 6.194 -8.299 4.341 1.00 92.50 76 ASP A N 1
ATOM 640 C CA . ASP A 1 76 ? 5.567 -9.380 5.102 1.00 92.50 76 ASP A CA 1
ATOM 641 C C . ASP A 1 76 ? 4.598 -10.157 4.214 1.00 92.50 76 ASP A C 1
ATOM 643 O O . ASP A 1 76 ? 4.703 -11.379 4.116 1.00 92.50 76 ASP A O 1
ATOM 647 N N . TRP A 1 77 ? 3.759 -9.439 3.461 1.00 92.50 77 TRP A N 1
ATOM 648 C CA . TRP A 1 77 ? 2.863 -10.038 2.475 1.00 92.50 77 TRP A CA 1
ATOM 649 C C . TRP A 1 77 ? 3.601 -10.822 1.386 1.00 92.50 77 TRP A C 1
ATOM 651 O O . TRP A 1 77 ? 3.255 -11.968 1.111 1.00 92.50 77 TRP A O 1
ATOM 661 N N . LEU A 1 78 ? 4.647 -10.239 0.791 1.00 91.31 78 LEU A N 1
ATOM 662 C CA . LEU A 1 78 ? 5.455 -10.906 -0.237 1.00 91.31 78 LEU A CA 1
ATOM 663 C C . LEU A 1 78 ? 6.177 -12.152 0.295 1.00 91.31 78 LEU A C 1
ATOM 665 O O . LEU A 1 78 ? 6.453 -13.070 -0.472 1.00 91.31 78 LEU A O 1
ATOM 669 N N . ALA A 1 79 ? 6.482 -12.188 1.592 1.00 92.50 79 ALA A N 1
ATOM 670 C CA . ALA A 1 79 ? 7.078 -13.340 2.257 1.00 92.50 79 ALA A CA 1
ATOM 671 C C . ALA A 1 79 ? 6.046 -14.393 2.705 1.00 92.50 79 ALA A C 1
ATOM 673 O O . ALA A 1 79 ? 6.442 -15.400 3.289 1.00 92.50 79 ALA A O 1
ATOM 674 N N . GLY A 1 80 ? 4.747 -14.168 2.467 1.00 89.12 80 GLY A N 1
ATOM 675 C CA . GLY A 1 80 ? 3.672 -15.061 2.903 1.00 89.12 80 GLY A CA 1
ATOM 676 C C . GLY A 1 80 ? 3.464 -15.089 4.420 1.00 89.12 80 GLY A C 1
ATOM 677 O O . GLY A 1 80 ? 2.955 -16.080 4.936 1.00 89.12 80 GLY A O 1
ATOM 678 N N . ARG A 1 81 ? 3.886 -14.042 5.145 1.00 86.81 81 ARG A N 1
ATOM 679 C CA . ARG A 1 81 ? 3.642 -13.914 6.589 1.00 86.81 81 ARG A CA 1
ATOM 680 C C . ARG A 1 81 ? 2.218 -13.432 6.860 1.00 86.81 81 ARG A C 1
ATOM 682 O O . ARG A 1 81 ? 1.669 -12.652 6.082 1.00 86.81 81 ARG A O 1
ATOM 689 N N . ASP A 1 82 ? 1.657 -13.848 7.993 1.00 77.94 82 ASP A N 1
ATOM 690 C CA . ASP A 1 82 ? 0.350 -13.374 8.446 1.00 77.94 82 ASP A CA 1
ATOM 691 C C . ASP A 1 82 ? 0.411 -11.925 8.943 1.00 77.94 82 ASP A C 1
ATOM 693 O O . ASP A 1 82 ? 1.194 -11.559 9.815 1.00 77.94 82 ASP A O 1
ATOM 697 N N . ILE A 1 83 ? -0.469 -11.089 8.392 1.00 71.31 83 ILE A N 1
ATOM 698 C CA . ILE A 1 83 ? -0.439 -9.616 8.510 1.00 71.31 83 ILE A CA 1
ATOM 699 C C . ILE A 1 83 ? -1.457 -9.137 9.559 1.00 71.31 83 ILE A C 1
ATOM 701 O O . ILE A 1 83 ? -2.078 -8.080 9.451 1.00 71.31 83 ILE A O 1
ATOM 705 N N . GLY A 1 84 ? -1.699 -9.968 10.569 1.00 59.91 84 GLY A N 1
ATOM 706 C CA . GLY A 1 84 ? -2.721 -9.733 11.591 1.00 59.91 84 GLY A CA 1
ATOM 707 C C . GLY A 1 84 ? -2.320 -10.116 13.007 1.00 59.91 84 GLY A C 1
ATOM 708 O O . GLY A 1 84 ? -3.037 -9.761 13.937 1.00 59.91 84 GLY A O 1
ATOM 709 N N . GLU A 1 85 ? -1.170 -10.768 13.181 1.00 52.06 85 GLU A N 1
ATOM 710 C CA . GLU A 1 85 ? -0.643 -11.170 14.490 1.00 52.06 85 GLU A CA 1
ATOM 711 C C . GLU A 1 85 ? 0.611 -10.391 14.890 1.00 52.06 85 GLU A C 1
ATOM 713 O O . GLU A 1 85 ? 1.379 -10.823 15.745 1.00 52.06 85 GLU A O 1
ATOM 718 N N . HIS A 1 86 ? 0.841 -9.219 14.299 1.00 49.12 86 HIS A N 1
ATOM 719 C CA . HIS A 1 86 ? 1.801 -8.288 14.866 1.00 49.12 86 HIS A CA 1
ATOM 720 C C . HIS A 1 86 ? 1.087 -7.481 15.951 1.00 49.12 86 HIS A C 1
ATOM 722 O O . HIS A 1 86 ? 0.351 -6.546 15.620 1.00 49.12 86 HIS A O 1
ATOM 728 N N . PRO A 1 87 ? 1.267 -7.795 17.253 1.00 39.97 87 PRO A N 1
ATOM 729 C CA . PRO A 1 87 ? 0.988 -6.792 18.259 1.00 39.97 87 PRO A CA 1
ATOM 730 C C . PRO A 1 87 ? 1.822 -5.580 17.861 1.00 39.97 87 PRO A C 1
ATOM 732 O O . PRO A 1 87 ? 3.018 -5.705 17.587 1.00 39.97 87 PRO A O 1
ATOM 735 N N . VAL A 1 88 ? 1.182 -4.416 17.793 1.00 47.91 88 VAL A N 1
ATOM 736 C CA . VAL A 1 88 ? 1.859 -3.120 17.757 1.00 47.91 88 VAL A CA 1
ATOM 737 C C . VAL A 1 88 ? 2.633 -3.010 19.076 1.00 47.91 88 VAL A C 1
ATOM 739 O O . VAL A 1 88 ? 2.179 -2.412 20.044 1.00 47.91 88 VAL A O 1
ATOM 742 N N . SER A 1 89 ? 3.753 -3.723 19.169 1.00 41.00 89 SER A N 1
ATOM 743 C CA . SER A 1 89 ? 4.591 -3.815 20.349 1.00 41.00 89 SER A CA 1
ATOM 744 C C . SER A 1 89 ? 5.676 -2.763 20.222 1.00 41.00 89 SER A C 1
ATOM 746 O O . SER A 1 89 ? 6.574 -2.868 19.389 1.00 41.00 89 SER A O 1
ATOM 748 N N . MET A 1 90 ? 5.528 -1.747 21.070 1.00 44.72 90 MET A N 1
ATOM 749 C CA . MET A 1 90 ? 6.604 -0.991 21.705 1.00 44.72 90 MET A CA 1
ATOM 750 C C . MET A 1 90 ? 7.735 -0.499 20.802 1.00 44.72 90 MET A C 1
ATOM 752 O O . MET A 1 90 ? 8.814 -1.081 20.734 1.00 44.72 90 MET A O 1
ATOM 756 N N . ARG A 1 91 ? 7.534 0.699 20.263 1.00 44.16 91 ARG A N 1
ATOM 757 C CA . ARG A 1 91 ? 8.545 1.764 20.275 1.00 44.16 91 ARG A CA 1
ATOM 758 C C . ARG A 1 91 ? 7.738 3.024 20.587 1.00 44.16 91 ARG A C 1
ATOM 760 O O . ARG A 1 91 ? 6.948 3.426 19.751 1.00 44.16 91 ARG A O 1
ATOM 767 N N . GLU A 1 92 ? 7.652 3.486 21.831 1.00 37.16 92 GLU A N 1
ATOM 768 C CA . GLU A 1 92 ? 8.695 4.238 22.534 1.00 37.16 92 GLU A CA 1
ATOM 769 C C . GLU A 1 92 ? 8.648 3.978 24.053 1.00 37.16 92 GLU A C 1
ATOM 771 O O . GLU A 1 92 ? 7.690 4.328 24.738 1.00 37.16 92 GLU A O 1
ATOM 776 N N . ALA A 1 93 ? 9.711 3.371 24.576 1.00 34.38 93 ALA A N 1
ATOM 777 C CA . ALA A 1 93 ? 10.127 3.475 25.969 1.00 34.38 93 ALA A CA 1
ATOM 778 C C . ALA A 1 93 ? 11.658 3.365 25.984 1.00 34.38 93 ALA A C 1
ATOM 780 O O . ALA A 1 93 ? 12.199 2.263 26.066 1.00 34.38 93 ALA A O 1
ATOM 781 N N . ALA A 1 94 ? 12.326 4.503 25.794 1.00 32.19 94 ALA A N 1
ATOM 782 C CA . ALA A 1 94 ? 13.703 4.795 26.197 1.00 32.19 94 ALA A CA 1
ATOM 783 C C . ALA A 1 94 ? 13.942 6.301 26.044 1.00 32.19 94 ALA A C 1
ATOM 785 O O . ALA A 1 94 ? 13.641 6.817 24.944 1.00 32.19 94 ALA A O 1
#

Sequence (94 aa):
MKASNNYRHKSSIAYLCNWFCHPVIKRYFDDKGVKLNEDMFALGAMLQWIWRSQIRDDKPIHLFIPSERMRNLLKDWLAGRDIGEHPVSMREAA

Solvent-accessible surface area (backbone atoms only — not comparable to full-atom values): 5987 Å² total; per-residue (Å²): 130,86,84,74,70,83,47,38,82,43,45,70,48,72,54,79,77,82,69,73,74,56,67,69,60,53,49,56,35,48,79,70,74,41,85,79,60,51,62,49,51,38,48,51,53,51,51,57,54,53,52,50,27,23,49,73,73,80,38,82,68,50,79,45,56,80,46,64,68,64,46,47,55,52,52,38,52,77,70,70,46,79,76,77,76,71,74,91,72,82,87,86,89,130

Secondary structure (DSSP, 8-state):
-----TTTT--EEE--------HHHHHHHHTTT----HHHHHHHHHHHHHHTSGGGGT---EEE---HHHHHHHHHHHTT--TT----------

Radius of gyration: 15.64 Å; Cα contacts (8 Å, |Δi|>4): 82; chains: 1; bounding box: 35×23×45 Å